Protein AF-A0A5E8CH28-F1 (afdb_monomer_lite)

Radius of gyration: 14.91 Å; chains: 1; bounding box: 34×29×45 Å

Secondary structure (DSSP, 8-state):
--HHHHHHHHHHHHHHHHHHHHHHH--HHHHHHHHHHHHHHHH-TTHHHHHHHHHTGGGHHHHHTT-THHHH-TTTGGGG-SSSS--HHHHTTHHHHHHHS-HHHHHHHHHHHHHHHHHHHHHHHHHHHTTS--

Organism: NCBI:txid1561972

Foldseek 3Di:
DDLVVLLVVLLVLVLVLLVVLCVFPVDVLSVVVSVVSVVCCVVPSCPVLVLCVQQPLVCLVCLVVLPCCCLAPVVSVCSLDPPDPDRPSNSVVSNVSCVRGDPVSSVVSSVSSNVSSVSSVVSCCNVCVVVVPD

pLDDT: mean 82.08, std 16.68, range [39.78, 98.12]

Structure (mmCIF, N/CA/C/O backbone):
data_AF-A0A5E8CH28-F1
#
_entry.id   AF-A0A5E8CH28-F1
#
loop_
_atom_site.group_PDB
_atom_site.id
_atom_site.type_symbol
_atom_site.label_atom_id
_atom_site.label_alt_id
_atom_site.label_comp_id
_atom_site.label_asym_id
_atom_site.label_entity_id
_atom_site.label_seq_id
_atom_site.pdbx_PDB_ins_code
_atom_site.Cartn_x
_atom_site.Cartn_y
_atom_site.Cartn_z
_atom_site.occupancy
_atom_site.B_iso_or_equiv
_atom_site.auth_seq_id
_atom_site.auth_comp_id
_atom_site.auth_asym_id
_atom_site.auth_atom_id
_atom_site.pdbx_PDB_model_num
ATOM 1 N N . MET A 1 1 ? 2.311 7.241 -21.350 1.00 78.38 1 MET A N 1
ATOM 2 C CA . MET A 1 1 ? 2.974 7.333 -20.028 1.00 78.38 1 MET A CA 1
ATOM 3 C C . MET A 1 1 ? 4.323 6.629 -20.152 1.00 78.38 1 MET A C 1
ATOM 5 O O . MET A 1 1 ? 4.389 5.675 -20.913 1.00 78.38 1 MET A O 1
ATOM 9 N N . SER A 1 2 ? 5.399 7.108 -19.524 1.00 92.81 2 SER A N 1
ATOM 10 C CA . SER A 1 2 ? 6.688 6.388 -19.481 1.00 92.81 2 SER A CA 1
ATOM 11 C C . SER A 1 2 ? 6.782 5.531 -18.217 1.00 92.81 2 SER A C 1
ATOM 13 O O . SER A 1 2 ? 6.157 5.879 -17.213 1.00 92.81 2 SER A O 1
ATOM 15 N N . ILE A 1 3 ? 7.619 4.484 -18.224 1.00 93.75 3 ILE A N 1
ATOM 16 C CA . ILE A 1 3 ? 7.869 3.636 -17.040 1.00 93.75 3 ILE A CA 1
ATOM 17 C C . ILE A 1 3 ? 8.206 4.497 -15.813 1.00 93.75 3 ILE A C 1
ATOM 19 O O . ILE A 1 3 ? 7.588 4.342 -14.766 1.00 93.75 3 ILE A O 1
ATOM 23 N N . SER A 1 4 ? 9.120 5.463 -15.960 1.00 94.88 4 SER A N 1
ATOM 24 C CA . SER A 1 4 ? 9.510 6.371 -14.870 1.00 94.88 4 SER A CA 1
ATOM 25 C C . SER A 1 4 ? 8.330 7.203 -14.347 1.00 94.88 4 SER A C 1
ATOM 27 O O . SER A 1 4 ? 8.107 7.277 -13.140 1.00 94.88 4 SER A O 1
ATOM 29 N N . SER A 1 5 ? 7.508 7.772 -15.240 1.00 96.31 5 SER A N 1
ATOM 30 C CA . SER A 1 5 ? 6.328 8.541 -14.816 1.00 96.31 5 SER A CA 1
ATOM 31 C C . SER A 1 5 ? 5.274 7.680 -14.108 1.00 96.31 5 SER A C 1
ATOM 33 O O . SER A 1 5 ? 4.657 8.148 -13.155 1.00 96.31 5 SER A O 1
ATOM 35 N N . THR A 1 6 ? 5.107 6.419 -14.515 1.00 97.38 6 THR A N 1
ATOM 36 C CA . THR A 1 6 ? 4.197 5.456 -13.878 1.00 97.38 6 THR A CA 1
ATOM 37 C C . THR A 1 6 ? 4.679 5.059 -12.491 1.00 97.38 6 THR A C 1
ATOM 39 O O . THR A 1 6 ? 3.895 5.095 -11.549 1.00 97.38 6 THR A O 1
ATOM 42 N N . VAL A 1 7 ? 5.972 4.756 -12.347 1.00 97.31 7 VAL A N 1
ATOM 43 C CA . VAL A 1 7 ? 6.598 4.468 -11.048 1.00 97.31 7 VAL A CA 1
ATOM 44 C C . VAL A 1 7 ? 6.433 5.651 -10.093 1.00 97.31 7 VAL A C 1
ATOM 46 O O . VAL A 1 7 ? 6.057 5.466 -8.939 1.00 97.31 7 VAL A O 1
ATOM 49 N N . ASN A 1 8 ? 6.667 6.877 -10.569 1.00 97.12 8 ASN A N 1
ATOM 50 C CA . ASN A 1 8 ? 6.504 8.071 -9.742 1.00 97.12 8 ASN A CA 1
ATOM 51 C C . ASN A 1 8 ? 5.056 8.257 -9.288 1.00 97.12 8 ASN A C 1
ATOM 53 O O . ASN A 1 8 ? 4.831 8.454 -8.100 1.00 97.12 8 ASN A O 1
ATOM 57 N N . LYS A 1 9 ? 4.082 8.117 -10.197 1.00 98.12 9 LYS A N 1
ATOM 58 C CA . LYS A 1 9 ? 2.662 8.222 -9.844 1.00 98.12 9 LYS A CA 1
ATOM 59 C C . LYS A 1 9 ? 2.228 7.154 -8.850 1.00 98.12 9 LYS A C 1
ATOM 61 O O . LYS A 1 9 ? 1.579 7.486 -7.867 1.00 98.12 9 LYS A O 1
ATOM 66 N N . PHE A 1 10 ? 2.631 5.906 -9.061 1.00 97.94 10 PHE A N 1
ATOM 67 C CA . PHE A 1 10 ? 2.378 4.830 -8.107 1.00 97.94 10 PHE A CA 1
ATOM 68 C C . PHE A 1 10 ? 2.928 5.173 -6.714 1.00 97.94 10 PHE A C 1
ATOM 70 O O . PHE A 1 10 ? 2.216 5.062 -5.719 1.00 97.94 10 PHE A O 1
ATOM 77 N N . ASN A 1 11 ? 4.171 5.657 -6.645 1.00 97.06 11 ASN A N 1
ATOM 78 C CA . ASN A 1 11 ? 4.793 6.032 -5.378 1.00 97.06 11 ASN A CA 1
ATOM 79 C C . ASN A 1 11 ? 4.107 7.226 -4.699 1.00 97.06 11 ASN A C 1
ATOM 81 O O . ASN A 1 11 ? 3.982 7.225 -3.476 1.00 97.06 11 ASN A O 1
ATOM 85 N N . ASP A 1 12 ? 3.651 8.217 -5.469 1.00 97.56 12 ASP A N 1
ATOM 86 C CA . ASP A 1 12 ? 2.891 9.355 -4.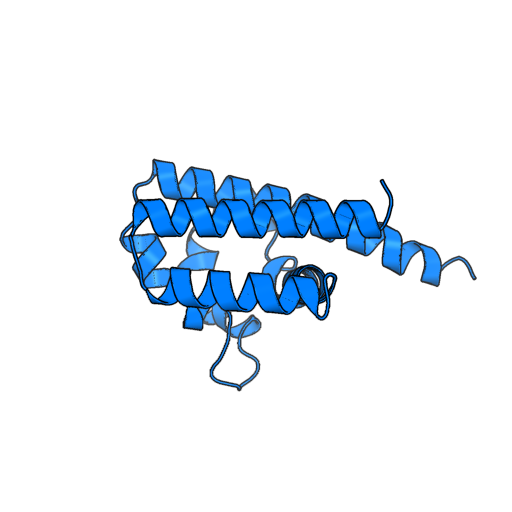941 1.00 97.56 12 ASP A CA 1
ATOM 87 C C . ASP A 1 12 ? 1.576 8.884 -4.296 1.00 97.56 12 ASP A C 1
ATOM 89 O O . ASP A 1 12 ? 1.248 9.318 -3.194 1.00 97.56 12 ASP A O 1
ATOM 93 N N . TYR A 1 13 ? 0.870 7.933 -4.920 1.00 97.50 13 TYR A N 1
ATOM 94 C CA . TYR A 1 13 ? -0.361 7.368 -4.357 1.00 97.50 13 TYR A CA 1
ATOM 95 C C . TYR A 1 13 ? -0.125 6.505 -3.112 1.00 97.50 13 TYR A C 1
ATOM 97 O O . TYR A 1 13 ? -0.954 6.539 -2.205 1.00 97.50 13 TYR A O 1
ATOM 105 N N . ILE A 1 14 ? 0.997 5.778 -3.010 1.00 94.75 14 ILE A N 1
ATOM 106 C CA . ILE A 1 14 ? 1.361 5.109 -1.747 1.00 94.75 14 ILE A CA 1
ATOM 107 C C . ILE A 1 14 ? 1.594 6.146 -0.646 1.00 94.75 14 ILE A C 1
ATOM 109 O O . ILE A 1 14 ? 1.091 5.993 0.465 1.00 94.75 14 ILE A O 1
ATOM 113 N N . GLU A 1 15 ? 2.349 7.205 -0.932 1.00 94.38 15 GLU A N 1
ATOM 114 C CA . GLU A 1 15 ? 2.657 8.235 0.060 1.00 94.38 15 GLU A CA 1
ATOM 115 C C . GLU A 1 15 ? 1.397 8.969 0.537 1.00 94.38 15 GLU A C 1
ATOM 117 O O . GLU A 1 15 ? 1.244 9.234 1.736 1.00 94.38 15 GLU A O 1
ATOM 122 N N . GLU A 1 16 ? 0.471 9.248 -0.379 1.00 95.31 16 GLU A N 1
ATOM 123 C CA . GLU A 1 16 ? -0.834 9.817 -0.060 1.00 95.31 16 GLU A CA 1
ATOM 124 C C . GLU A 1 16 ? -1.669 8.857 0.796 1.00 95.31 16 GLU A C 1
ATOM 126 O O . GLU A 1 16 ? -2.147 9.258 1.858 1.00 95.31 16 GLU A O 1
ATOM 131 N N . MET A 1 17 ? -1.764 7.581 0.405 1.00 93.38 17 MET A N 1
ATOM 132 C CA . MET A 1 17 ? -2.480 6.549 1.162 1.00 93.38 17 MET A CA 1
ATOM 133 C C . MET A 1 17 ? -1.950 6.441 2.597 1.00 93.38 17 MET A C 1
ATOM 135 O O . MET A 1 17 ? -2.725 6.510 3.549 1.00 93.38 17 MET A O 1
ATOM 139 N N . LEU A 1 18 ? -0.629 6.340 2.776 1.00 90.69 18 LEU A N 1
ATOM 140 C CA . LEU A 1 18 ? 0.001 6.255 4.098 1.00 90.69 18 LEU A CA 1
ATOM 141 C C . LEU A 1 18 ? -0.215 7.522 4.931 1.00 90.69 18 LEU A C 1
ATOM 143 O O . LEU A 1 18 ? -0.378 7.448 6.146 1.00 90.69 18 LEU A O 1
ATOM 147 N N . THR A 1 19 ? -0.232 8.690 4.289 1.00 91.44 19 THR A N 1
ATOM 148 C CA . THR A 1 19 ? -0.525 9.958 4.968 1.00 91.44 19 THR A CA 1
ATOM 149 C C . THR A 1 19 ? -1.964 9.995 5.466 1.00 91.44 19 THR A C 1
ATOM 151 O O . THR A 1 19 ? -2.195 10.352 6.619 1.00 91.44 19 THR A O 1
ATOM 154 N N . GLN A 1 20 ? -2.925 9.597 4.631 1.00 90.38 20 GLN A N 1
ATOM 155 C CA . GLN A 1 20 ? -4.332 9.560 5.022 1.00 90.38 20 GLN A CA 1
ATOM 156 C C . GLN A 1 20 ? -4.583 8.525 6.122 1.00 90.38 20 GLN A C 1
ATOM 158 O O . GLN A 1 20 ? -5.237 8.844 7.111 1.00 90.38 20 GLN A O 1
ATOM 163 N N . LEU A 1 21 ? -3.990 7.334 6.007 1.00 87.44 21 LEU A N 1
ATOM 164 C CA . LEU A 1 21 ? -4.054 6.306 7.045 1.00 87.44 21 LEU A CA 1
ATOM 165 C C . LEU A 1 21 ? -3.508 6.805 8.380 1.00 87.44 21 LEU A C 1
ATOM 167 O O . LEU A 1 21 ? -4.197 6.723 9.395 1.00 87.44 21 LEU A O 1
ATOM 171 N N . ASN A 1 22 ? -2.313 7.397 8.376 1.00 86.81 22 ASN A N 1
ATOM 172 C CA . ASN A 1 22 ? -1.726 7.953 9.587 1.00 86.81 22 ASN A CA 1
ATOM 173 C C . ASN A 1 22 ? -2.589 9.073 10.194 1.00 86.81 22 ASN A C 1
ATOM 175 O O . ASN A 1 22 ? -2.678 9.180 11.410 1.00 86.81 22 ASN A O 1
ATOM 179 N N . ASN A 1 23 ? -3.259 9.888 9.379 1.00 87.06 23 ASN A N 1
ATOM 180 C CA . ASN A 1 23 ? -4.170 10.916 9.886 1.00 87.06 23 ASN A CA 1
ATOM 181 C C . ASN A 1 23 ? -5.453 10.328 10.498 1.00 87.06 23 ASN A C 1
ATOM 183 O O . ASN A 1 23 ? -6.050 10.966 11.362 1.00 87.06 23 ASN A O 1
ATOM 187 N N . CYS A 1 24 ? -5.885 9.139 10.064 1.00 83.44 24 CYS A N 1
ATOM 188 C CA . CYS A 1 24 ? -7.065 8.469 10.613 1.00 83.44 24 CYS A CA 1
ATOM 189 C C . CYS A 1 24 ? -6.797 7.804 11.965 1.00 83.44 24 CYS A C 1
ATOM 191 O O . CYS A 1 24 ? -7.646 7.896 12.847 1.00 83.44 24 CYS A O 1
ATOM 193 N N . VAL A 1 25 ? -5.657 7.125 12.122 1.00 82.44 25 VAL A N 1
ATOM 194 C CA . VAL A 1 25 ? -5.389 6.306 13.321 1.00 82.44 25 VAL A CA 1
ATOM 195 C C . VAL A 1 25 ? -4.268 6.840 14.216 1.00 82.44 25 VAL A C 1
ATOM 197 O O . VAL A 1 25 ? -4.174 6.429 15.365 1.00 82.44 25 VAL A O 1
ATOM 200 N N . ASN A 1 26 ? -3.447 7.778 13.724 1.00 81.25 26 ASN A N 1
ATOM 201 C CA . ASN A 1 26 ? -2.269 8.328 14.410 1.00 81.25 26 ASN A CA 1
ATOM 202 C C . ASN A 1 26 ? -1.360 7.241 15.016 1.00 81.25 26 ASN A C 1
ATOM 204 O O . ASN A 1 26 ? -0.952 7.322 16.173 1.00 81.25 26 ASN A O 1
ATOM 208 N N . ASP A 1 27 ? -1.060 6.224 14.212 1.00 83.06 27 ASP A N 1
ATOM 209 C CA . ASP A 1 27 ? -0.324 5.031 14.618 1.00 83.06 27 ASP A CA 1
ATOM 210 C C . ASP A 1 27 ? 1.176 5.155 14.278 1.00 83.06 27 ASP A C 1
ATOM 212 O O . ASP A 1 27 ? 1.555 5.547 13.168 1.00 83.06 27 ASP A O 1
ATOM 216 N N . GLU A 1 28 ? 2.045 4.849 15.245 1.00 84.69 28 GLU A N 1
ATOM 217 C CA . GLU A 1 28 ? 3.502 4.982 15.099 1.00 84.69 28 GLU A CA 1
ATOM 218 C C . GLU A 1 28 ? 4.103 3.975 14.104 1.00 84.69 28 GLU A C 1
ATOM 220 O O . GLU A 1 28 ? 5.073 4.312 13.418 1.00 84.69 28 GLU A O 1
ATOM 225 N N . ASP A 1 29 ? 3.507 2.790 13.939 1.00 81.56 29 ASP A N 1
ATOM 226 C CA . ASP A 1 29 ? 3.966 1.786 12.974 1.00 81.56 29 ASP A CA 1
ATOM 227 C C . ASP A 1 29 ? 3.720 2.284 11.537 1.00 81.56 29 ASP A C 1
ATOM 229 O O . ASP A 1 29 ? 4.578 2.139 10.660 1.00 81.56 29 ASP A O 1
ATOM 233 N N . ILE A 1 30 ? 2.608 2.990 11.293 1.00 83.75 30 ILE A N 1
ATOM 234 C CA . ILE A 1 30 ? 2.337 3.630 9.990 1.00 83.75 30 ILE A CA 1
ATOM 235 C C . ILE A 1 30 ? 3.331 4.760 9.714 1.00 83.75 30 ILE A C 1
ATOM 237 O O . ILE A 1 30 ? 3.822 4.893 8.586 1.00 83.75 30 ILE A O 1
ATOM 241 N N . LYS A 1 31 ? 3.661 5.579 10.724 1.00 86.94 31 LYS A N 1
ATOM 242 C CA . LYS A 1 31 ? 4.682 6.635 10.582 1.00 86.94 31 LYS A CA 1
ATOM 243 C C . LYS A 1 31 ? 6.041 6.037 10.247 1.00 86.94 31 LYS A C 1
ATOM 245 O O . LYS A 1 31 ? 6.717 6.529 9.336 1.00 86.94 31 LYS A O 1
ATOM 250 N N . LEU A 1 32 ? 6.423 4.969 10.946 1.00 86.19 32 LEU A N 1
ATOM 251 C CA . LEU A 1 32 ? 7.661 4.244 10.699 1.00 86.19 32 LEU A CA 1
ATOM 252 C C . LEU A 1 32 ? 7.692 3.693 9.272 1.00 86.19 32 LEU A C 1
ATOM 254 O O . LEU A 1 32 ? 8.656 3.938 8.541 1.00 86.19 32 LEU A O 1
ATOM 258 N N . TYR A 1 33 ? 6.616 3.030 8.847 1.00 84.06 33 TYR A N 1
ATOM 259 C CA . TYR A 1 33 ? 6.502 2.476 7.504 1.00 84.06 33 TYR A CA 1
ATOM 260 C C . TYR A 1 33 ? 6.576 3.558 6.425 1.00 84.06 33 TYR A C 1
ATOM 262 O O . TYR A 1 33 ? 7.319 3.409 5.456 1.00 84.06 33 TYR A O 1
ATOM 270 N N . LYS A 1 34 ? 5.895 4.696 6.609 1.00 88.50 34 LYS A N 1
ATOM 271 C CA . LYS A 1 34 ? 6.025 5.852 5.711 1.00 88.50 34 LYS A CA 1
ATOM 272 C C . LYS A 1 34 ? 7.480 6.311 5.605 1.00 88.50 34 LYS A C 1
ATOM 274 O O . LYS A 1 34 ? 7.973 6.528 4.500 1.00 88.50 34 LYS A O 1
ATOM 279 N N . GLY A 1 35 ? 8.198 6.392 6.727 1.00 88.31 35 GLY A N 1
ATOM 280 C CA . GLY A 1 35 ? 9.626 6.714 6.744 1.00 88.31 35 GLY A CA 1
ATOM 281 C C . GLY A 1 35 ? 10.490 5.700 5.983 1.00 88.31 35 GLY A C 1
ATOM 282 O O . GLY A 1 35 ? 11.376 6.092 5.216 1.00 88.31 35 GLY A O 1
ATOM 283 N N . MET A 1 36 ? 10.229 4.401 6.156 1.00 87.88 36 MET A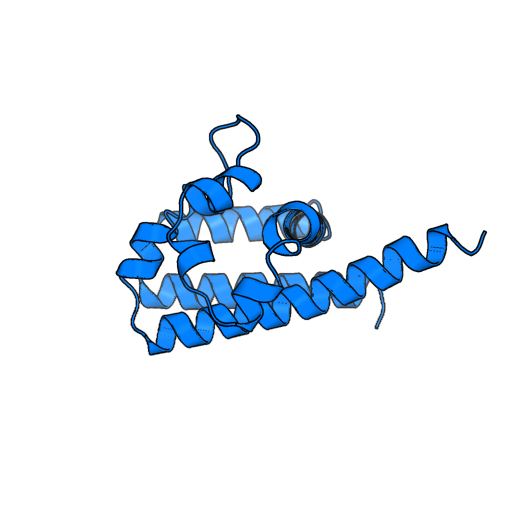 N 1
ATOM 284 C CA . MET A 1 36 ? 10.903 3.327 5.415 1.00 87.88 36 MET A CA 1
ATOM 285 C C . MET A 1 36 ? 10.600 3.399 3.915 1.00 87.88 36 MET A C 1
ATOM 287 O O . MET A 1 36 ? 11.520 3.329 3.101 1.00 87.88 36 MET A O 1
ATOM 291 N N . PHE A 1 37 ? 9.341 3.627 3.544 1.00 89.94 37 PHE A N 1
ATOM 292 C CA . PHE A 1 37 ? 8.911 3.789 2.160 1.00 89.94 37 PHE A CA 1
ATOM 293 C C . PHE A 1 37 ? 9.583 4.993 1.488 1.00 89.94 37 PHE A C 1
ATOM 295 O O . PHE A 1 37 ? 10.146 4.851 0.402 1.00 89.94 37 PHE A O 1
ATOM 302 N N . THR A 1 38 ? 9.620 6.163 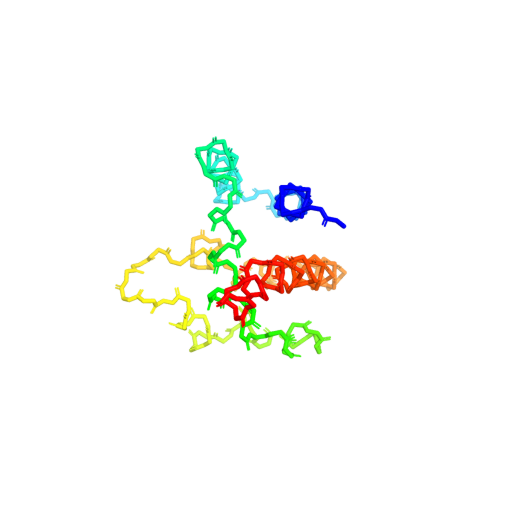2.138 1.00 91.62 38 THR A N 1
ATOM 303 C CA . THR A 1 38 ? 10.309 7.348 1.596 1.00 91.62 38 THR A CA 1
ATOM 304 C C . THR A 1 38 ? 11.797 7.074 1.353 1.00 91.62 38 THR A C 1
ATOM 306 O O . THR A 1 38 ? 12.352 7.530 0.350 1.00 91.62 38 THR A O 1
ATOM 309 N N . LYS A 1 39 ? 12.459 6.310 2.234 1.00 91.38 39 LYS A N 1
ATOM 310 C CA . LYS A 1 39 ? 13.850 5.872 2.023 1.00 91.38 39 LYS A CA 1
ATOM 311 C C . LYS A 1 39 ? 13.957 4.905 0.842 1.00 91.38 39 LYS A C 1
ATOM 313 O O . LYS A 1 39 ? 14.798 5.120 -0.029 1.00 91.38 39 LYS A O 1
ATOM 318 N N . LEU A 1 40 ? 13.088 3.894 0.776 1.00 89.75 40 LEU A N 1
ATOM 319 C CA . LEU A 1 40 ? 13.063 2.916 -0.312 1.00 89.75 40 LEU A CA 1
ATOM 320 C C . LEU A 1 40 ? 12.881 3.596 -1.669 1.00 89.75 40 LEU A C 1
ATOM 322 O O . LEU A 1 40 ? 13.658 3.337 -2.580 1.00 89.75 40 LEU A O 1
ATOM 326 N N . ARG A 1 41 ? 11.928 4.530 -1.779 1.00 92.69 41 ARG A N 1
ATOM 327 C CA . ARG A 1 41 ? 11.667 5.321 -2.990 1.00 92.69 41 ARG A CA 1
ATOM 328 C C . ARG A 1 41 ? 12.924 6.028 -3.509 1.00 92.69 41 ARG A C 1
ATOM 330 O O . ARG A 1 41 ? 13.100 6.132 -4.720 1.00 92.69 41 ARG A O 1
ATOM 337 N N . ARG A 1 42 ? 13.789 6.519 -2.611 1.00 93.56 42 ARG A N 1
ATOM 338 C CA . ARG A 1 42 ? 15.049 7.199 -2.967 1.00 93.56 42 ARG A CA 1
ATOM 339 C C . ARG A 1 42 ? 16.137 6.229 -3.426 1.00 93.56 42 ARG A C 1
ATOM 341 O O . ARG A 1 42 ? 16.896 6.573 -4.321 1.00 93.56 42 ARG A O 1
ATOM 348 N N . ILE A 1 43 ? 16.218 5.051 -2.807 1.00 93.94 43 ILE A N 1
ATOM 349 C CA . ILE A 1 43 ? 17.238 4.033 -3.107 1.00 93.94 43 ILE A CA 1
ATOM 350 C C . ILE A 1 43 ? 16.873 3.253 -4.377 1.00 93.94 43 ILE A C 1
ATOM 352 O O . ILE A 1 43 ? 17.704 3.067 -5.260 1.00 93.94 43 ILE A O 1
ATOM 356 N N . ASN A 1 44 ? 15.625 2.795 -4.468 1.00 92.94 44 ASN A N 1
ATOM 357 C CA . ASN A 1 44 ? 15.077 2.064 -5.601 1.00 92.94 44 ASN A CA 1
ATOM 358 C C . ASN A 1 44 ? 13.585 2.389 -5.755 1.00 92.94 44 ASN A C 1
ATOM 360 O O . ASN A 1 44 ? 12.714 1.748 -5.161 1.00 92.94 44 ASN A O 1
ATOM 364 N N . SER A 1 45 ? 13.292 3.369 -6.607 1.00 94.69 45 SER A N 1
ATOM 365 C CA . SER A 1 45 ? 11.931 3.854 -6.845 1.00 94.69 45 SER A CA 1
ATOM 366 C C . SER A 1 45 ? 10.988 2.797 -7.424 1.00 94.69 45 SER A C 1
ATOM 368 O O . SER A 1 45 ? 9.784 2.889 -7.201 1.00 94.69 45 SER A O 1
ATOM 370 N N . SER A 1 46 ? 11.503 1.785 -8.132 1.00 95.38 46 SER A N 1
ATOM 371 C CA . SER A 1 46 ? 10.679 0.731 -8.744 1.00 95.38 46 SER A CA 1
ATOM 372 C C . SER A 1 46 ? 10.362 -0.419 -7.789 1.00 95.38 46 SER A C 1
ATOM 374 O O . SER A 1 46 ? 9.441 -1.187 -8.051 1.00 95.38 46 SER A O 1
ATOM 376 N N . LYS A 1 47 ? 11.074 -0.542 -6.661 1.00 92.31 47 LYS A N 1
ATOM 377 C CA . LYS A 1 47 ? 10.928 -1.705 -5.776 1.00 92.31 47 LYS A CA 1
ATOM 378 C C . LYS A 1 47 ? 9.503 -1.853 -5.244 1.00 92.31 47 LYS A C 1
ATOM 380 O O . LYS A 1 47 ? 8.992 -2.964 -5.203 1.00 92.31 47 LYS A O 1
ATOM 385 N N . ALA A 1 48 ? 8.848 -0.754 -4.874 1.00 90.81 48 ALA A N 1
ATOM 386 C CA . ALA A 1 48 ? 7.496 -0.800 -4.321 1.00 90.81 48 ALA A CA 1
ATOM 387 C C . ALA A 1 48 ? 6.467 -1.348 -5.324 1.00 90.81 48 ALA A C 1
ATOM 389 O O . ALA A 1 48 ? 5.704 -2.245 -4.977 1.00 90.81 48 ALA A O 1
ATOM 390 N N . ILE A 1 49 ? 6.479 -0.866 -6.573 1.00 94.69 49 ILE A N 1
ATOM 391 C CA . ILE A 1 49 ? 5.549 -1.342 -7.608 1.00 94.69 49 ILE A CA 1
ATOM 392 C C . ILE A 1 49 ? 5.843 -2.791 -8.011 1.00 94.69 49 ILE A C 1
ATOM 394 O O . ILE A 1 49 ? 4.919 -3.565 -8.235 1.00 94.69 49 ILE A O 1
ATOM 398 N N . GLU A 1 50 ? 7.116 -3.194 -8.030 1.00 91.75 50 GLU A N 1
ATOM 399 C CA . GLU A 1 50 ? 7.510 -4.581 -8.297 1.00 91.75 50 GLU A CA 1
ATOM 400 C C . GLU A 1 50 ? 7.010 -5.532 -7.207 1.00 91.75 50 GLU A C 1
ATOM 402 O O . GLU A 1 50 ? 6.450 -6.579 -7.520 1.00 91.75 50 GLU A O 1
ATOM 407 N N . GLN A 1 51 ? 7.169 -5.165 -5.931 1.00 86.75 51 GLN A N 1
ATOM 408 C CA . GLN A 1 51 ? 6.628 -5.954 -4.823 1.00 86.75 51 GLN A CA 1
ATOM 409 C C . GLN A 1 51 ? 5.099 -5.986 -4.872 1.00 86.75 51 GLN A C 1
ATOM 411 O O . GLN A 1 51 ? 4.517 -7.057 -4.759 1.00 86.75 51 GLN A O 1
ATOM 416 N N . PHE A 1 52 ? 4.441 -4.855 -5.131 1.00 90.06 52 PHE A N 1
ATOM 417 C CA . PHE A 1 52 ? 2.984 -4.795 -5.255 1.00 90.06 52 PHE A CA 1
ATOM 418 C C . PHE A 1 52 ? 2.443 -5.716 -6.359 1.00 90.06 52 PHE A C 1
ATOM 420 O O . PHE A 1 52 ? 1.424 -6.372 -6.166 1.00 90.06 52 PHE A O 1
ATOM 427 N N . ILE A 1 53 ? 3.131 -5.816 -7.499 1.00 90.56 53 ILE A N 1
ATOM 428 C CA . ILE A 1 53 ? 2.755 -6.730 -8.589 1.00 90.56 53 ILE A CA 1
ATOM 429 C C . ILE A 1 53 ? 2.828 -8.196 -8.160 1.00 90.56 53 ILE A C 1
ATOM 431 O O . ILE A 1 53 ? 1.949 -8.972 -8.512 1.00 90.56 53 ILE A O 1
ATOM 435 N N . ILE A 1 54 ? 3.864 -8.584 -7.419 1.00 86.00 54 ILE A N 1
ATOM 436 C CA . ILE A 1 54 ? 4.044 -9.976 -6.977 1.00 86.00 54 ILE A CA 1
ATOM 437 C C . ILE A 1 54 ? 2.972 -10.356 -5.954 1.00 86.00 54 ILE A C 1
ATOM 439 O O . ILE A 1 54 ? 2.435 -11.457 -5.976 1.00 86.00 54 ILE A O 1
ATOM 443 N N . HIS A 1 55 ? 2.671 -9.422 -5.062 1.00 80.94 55 HIS A N 1
ATOM 444 C CA . HIS A 1 55 ? 2.021 -9.715 -3.799 1.00 80.94 55 HIS A CA 1
ATOM 445 C C . HIS A 1 55 ? 0.546 -9.293 -3.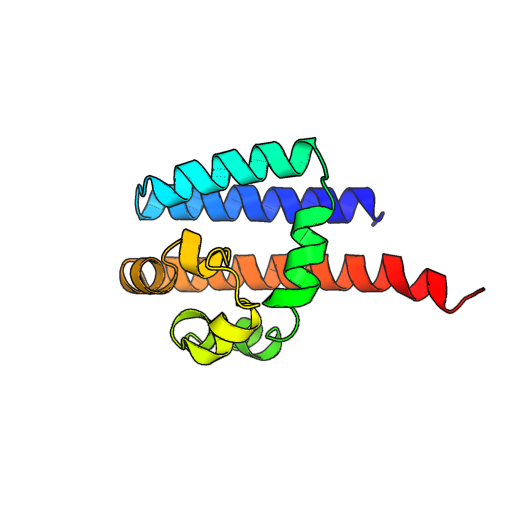767 1.00 80.94 55 HIS A C 1
ATOM 447 O O . HIS A 1 55 ? -0.290 -10.005 -3.225 1.00 80.94 55 HIS A O 1
ATOM 453 N N . VAL A 1 56 ? 0.193 -8.163 -4.381 1.00 86.19 56 VAL A N 1
ATOM 454 C CA . VAL A 1 56 ? -1.158 -7.582 -4.300 1.00 86.19 56 VAL A CA 1
ATOM 455 C C . VAL A 1 56 ? -1.935 -7.752 -5.601 1.00 86.19 56 VAL A C 1
ATOM 457 O O . VAL A 1 56 ? -3.120 -8.074 -5.570 1.00 86.19 56 VAL A O 1
ATOM 460 N N . LEU A 1 57 ? -1.287 -7.578 -6.756 1.00 89.12 57 LEU A N 1
ATOM 461 C CA . LEU A 1 57 ? -1.962 -7.662 -8.054 1.00 89.12 57 LEU A CA 1
ATOM 462 C C . LEU A 1 57 ? -2.698 -8.998 -8.318 1.00 89.12 57 LEU A C 1
ATOM 464 O O . LEU A 1 57 ? -3.769 -8.932 -8.925 1.00 89.12 57 LEU A O 1
ATOM 468 N N . PRO A 1 58 ? -2.239 -10.178 -7.839 1.00 88.88 58 PRO A N 1
ATOM 469 C CA . PRO A 1 58 ? -2.997 -11.429 -7.969 1.00 88.88 58 PRO A CA 1
ATOM 470 C C . PRO A 1 58 ? -4.394 -11.392 -7.327 1.00 88.88 58 PRO A C 1
ATOM 472 O O . PRO A 1 58 ? -5.266 -12.166 -7.707 1.00 88.88 58 PRO A O 1
ATOM 475 N N . TYR A 1 59 ? -4.627 -10.471 -6.389 1.00 87.81 59 TYR A N 1
ATOM 476 C CA . TYR A 1 59 ? -5.897 -10.279 -5.682 1.00 87.81 59 TYR A CA 1
ATOM 477 C C . TYR A 1 59 ? -6.757 -9.156 -6.252 1.00 87.81 59 TYR A C 1
ATOM 479 O O . TYR A 1 59 ? -7.721 -8.729 -5.611 1.00 87.81 59 TYR A O 1
ATOM 487 N N . LYS A 1 60 ? -6.429 -8.660 -7.452 1.00 91.06 60 LYS A N 1
ATOM 488 C CA . LYS A 1 60 ? -7.143 -7.559 -8.107 1.00 91.06 60 LYS A CA 1
ATOM 489 C C . LYS A 1 60 ? -8.660 -7.723 -8.054 1.00 91.06 60 LYS A C 1
ATOM 491 O O . LYS A 1 60 ? -9.341 -6.766 -7.701 1.00 91.06 60 LYS A O 1
ATOM 496 N N . ASP A 1 61 ? -9.182 -8.906 -8.371 1.00 91.94 61 ASP A N 1
ATOM 497 C CA . ASP A 1 61 ? -10.630 -9.126 -8.450 1.00 91.94 61 ASP A CA 1
ATOM 498 C C . ASP A 1 61 ? -11.325 -8.893 -7.102 1.00 91.94 61 ASP A C 1
ATOM 500 O O . ASP A 1 61 ? -12.395 -8.289 -7.057 1.00 91.94 61 ASP A O 1
ATOM 504 N N . LYS A 1 62 ? -10.676 -9.265 -5.993 1.00 89.56 62 LYS A N 1
ATOM 505 C CA . LYS A 1 62 ? -11.179 -9.016 -4.633 1.00 89.56 62 LYS A CA 1
ATOM 506 C C . LYS A 1 62 ? -11.168 -7.534 -4.294 1.00 89.56 62 LYS A C 1
ATOM 508 O O . LYS A 1 62 ? -12.158 -6.991 -3.818 1.00 89.56 62 LYS A O 1
ATOM 513 N N . ILE A 1 63 ? -10.069 -6.854 -4.609 1.00 90.50 63 ILE A N 1
ATOM 514 C CA . ILE A 1 63 ? -9.914 -5.417 -4.353 1.00 90.50 63 ILE A CA 1
ATOM 515 C C . ILE A 1 63 ? -10.908 -4.591 -5.184 1.00 90.50 63 ILE A C 1
ATOM 517 O O . ILE A 1 63 ? -11.485 -3.623 -4.691 1.00 90.50 63 ILE A O 1
ATOM 521 N N . VAL A 1 64 ? -11.128 -4.960 -6.447 1.00 90.19 64 VAL A N 1
ATOM 522 C CA . VAL A 1 64 ? -12.103 -4.298 -7.328 1.00 90.19 64 VAL A CA 1
ATOM 523 C C . VAL A 1 64 ? -13.538 -4.565 -6.866 1.00 90.19 64 VAL A C 1
ATOM 525 O O . VAL A 1 64 ? -14.378 -3.673 -6.958 1.00 90.19 64 VAL A O 1
ATOM 528 N N . ALA A 1 65 ? -13.815 -5.750 -6.317 1.00 93.31 65 ALA A N 1
ATOM 529 C CA . ALA A 1 65 ? -15.105 -6.088 -5.717 1.00 93.31 65 ALA A CA 1
ATOM 530 C C . ALA A 1 65 ? -15.323 -5.489 -4.311 1.00 93.31 65 ALA A C 1
ATOM 532 O O . ALA A 1 65 ? -16.375 -5.725 -3.719 1.00 93.31 65 ALA A O 1
ATOM 533 N N . ASN A 1 66 ? -14.363 -4.720 -3.778 1.00 90.12 66 ASN A N 1
ATOM 534 C CA . ASN A 1 66 ? -14.344 -4.240 -2.391 1.00 90.12 66 ASN A CA 1
ATOM 535 C C . ASN A 1 66 ? -14.518 -5.373 -1.359 1.00 90.12 66 ASN A C 1
ATOM 537 O O . ASN A 1 66 ? -15.151 -5.196 -0.317 1.00 90.12 66 ASN A O 1
ATOM 541 N N . ASP A 1 67 ? -13.975 -6.551 -1.656 1.00 89.56 67 ASP A N 1
ATOM 542 C CA . ASP A 1 67 ? -14.047 -7.713 -0.782 1.00 89.56 67 ASP A CA 1
ATOM 543 C C . ASP A 1 67 ? -13.094 -7.534 0.411 1.00 89.56 67 ASP A C 1
ATOM 545 O O . ASP A 1 67 ? -11.874 -7.690 0.297 1.00 89.56 67 ASP A O 1
ATOM 549 N N . GLU A 1 68 ? -13.657 -7.186 1.574 1.00 85.38 68 GLU A N 1
ATOM 550 C CA . GLU A 1 68 ? -12.902 -6.982 2.820 1.00 85.38 68 GLU A CA 1
ATOM 551 C C . GLU A 1 68 ? -12.157 -8.246 3.277 1.00 85.38 68 GLU A C 1
ATOM 553 O O . GLU A 1 68 ? -11.204 -8.142 4.053 1.00 85.38 68 GLU A O 1
ATOM 558 N N . SER A 1 69 ? -12.543 -9.433 2.791 1.00 82.31 69 SER A N 1
ATOM 559 C CA . SER A 1 69 ? -11.887 -10.691 3.154 1.00 82.31 69 SER A CA 1
ATOM 560 C C . SER A 1 69 ? -10.400 -10.697 2.796 1.00 82.31 69 SER A C 1
ATOM 562 O O . SER A 1 69 ? -9.608 -11.264 3.546 1.00 82.31 69 SER A O 1
ATOM 564 N N . PHE A 1 70 ? -9.999 -9.957 1.756 1.00 78.19 70 PHE A N 1
ATOM 565 C CA . PHE A 1 70 ? -8.596 -9.754 1.390 1.00 78.19 70 PHE A CA 1
ATOM 566 C C . PHE A 1 70 ? -7.757 -9.169 2.544 1.00 78.19 70 PHE A C 1
ATOM 568 O O . PHE A 1 70 ? -6.612 -9.566 2.751 1.00 78.19 70 PHE A O 1
ATOM 575 N N . PHE A 1 71 ? -8.326 -8.243 3.322 1.00 76.06 71 PHE A N 1
ATOM 576 C CA . PHE A 1 71 ? -7.641 -7.582 4.439 1.00 76.06 71 PHE A CA 1
ATOM 577 C C . PHE A 1 71 ? -7.801 -8.319 5.775 1.00 76.06 71 PHE A C 1
ATOM 579 O O . PHE A 1 71 ? -7.026 -8.095 6.707 1.00 76.06 71 PHE A O 1
ATOM 586 N N . LEU A 1 72 ? -8.819 -9.174 5.886 1.00 73.94 72 LEU A N 1
ATOM 587 C CA . LEU A 1 72 ? -9.225 -9.808 7.142 1.00 73.94 72 LEU A CA 1
ATOM 588 C C . LEU A 1 72 ? -8.788 -11.275 7.261 1.00 73.94 72 LEU A C 1
ATOM 590 O O . LEU A 1 72 ? -8.600 -11.758 8.389 1.00 73.94 72 LEU A O 1
ATOM 594 N N . ASN A 1 73 ? -8.602 -11.969 6.133 1.00 68.62 73 ASN A N 1
ATOM 595 C CA . ASN A 1 73 ? -8.253 -13.385 6.096 1.00 68.62 73 ASN A CA 1
ATOM 596 C C . ASN A 1 73 ? -6.740 -13.606 6.023 1.00 68.62 73 ASN A C 1
ATOM 598 O O . ASN A 1 73 ? -6.033 -13.132 5.134 1.00 68.62 73 ASN A O 1
ATOM 602 N N . HIS A 1 74 ? -6.255 -14.387 6.985 1.00 53.47 74 HIS A N 1
ATOM 603 C CA . HIS A 1 74 ? -4.834 -14.591 7.241 1.00 53.47 74 HIS A CA 1
ATOM 604 C C . HIS A 1 74 ? -4.147 -15.488 6.191 1.00 53.47 74 HIS A C 1
ATOM 606 O O . HIS A 1 74 ? -2.943 -15.347 5.985 1.00 53.47 74 HIS A O 1
ATOM 612 N N . ASP A 1 75 ? -4.908 -16.349 5.504 1.00 52.78 75 ASP A N 1
ATOM 613 C CA . ASP A 1 75 ? -4.397 -17.297 4.496 1.00 52.78 75 ASP A CA 1
ATOM 614 C C . ASP A 1 75 ? -4.112 -16.633 3.134 1.00 52.78 75 ASP A C 1
ATOM 616 O O . ASP A 1 75 ? -3.319 -17.103 2.319 1.00 52.78 75 ASP A O 1
ATOM 620 N N . GLU A 1 76 ? -4.732 -15.484 2.878 1.00 50.97 76 GLU A N 1
ATOM 621 C CA . GLU A 1 76 ? -4.489 -14.691 1.670 1.00 50.97 76 GLU A CA 1
ATOM 622 C C . GLU A 1 76 ? -3.381 -13.676 1.921 1.00 50.97 76 GLU A C 1
ATOM 624 O O . GLU A 1 76 ? -2.456 -13.537 1.122 1.00 50.97 76 GLU A O 1
ATOM 629 N N . ALA A 1 77 ? -3.381 -13.087 3.120 1.00 46.84 77 ALA A N 1
ATOM 630 C CA . ALA A 1 77 ? -2.222 -12.384 3.646 1.00 46.84 77 ALA A CA 1
ATOM 631 C C . ALA A 1 77 ? -0.985 -13.299 3.760 1.00 46.84 77 ALA A C 1
ATOM 633 O O . ALA A 1 77 ? 0.129 -12.784 3.805 1.00 46.84 77 ALA A O 1
ATOM 634 N N . SER A 1 78 ? -1.137 -14.634 3.771 1.00 43.69 78 SER A N 1
ATOM 635 C CA . SER A 1 78 ? -0.005 -15.567 3.750 1.00 43.69 78 SER A CA 1
ATOM 636 C C . SER A 1 78 ? 0.647 -15.818 2.406 1.00 43.69 78 SER A C 1
ATOM 638 O O . SER A 1 78 ? 1.788 -16.244 2.391 1.00 43.69 78 SER A O 1
ATOM 640 N N . LEU A 1 79 ? 0.041 -15.441 1.285 1.00 43.53 79 LEU A N 1
ATOM 641 C CA . LEU A 1 79 ? 0.759 -15.415 -0.002 1.00 43.53 79 LEU A CA 1
ATOM 642 C C . LEU A 1 79 ? 1.620 -14.140 -0.155 1.00 43.53 79 LEU A C 1
ATOM 644 O O . LEU A 1 79 ? 2.449 -14.031 -1.057 1.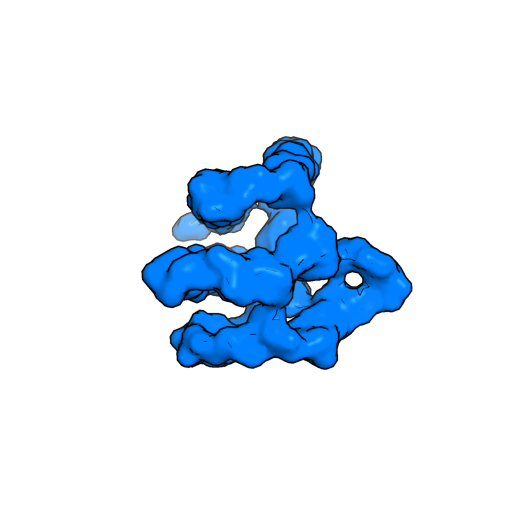00 43.53 79 LEU A O 1
ATOM 648 N N . LEU A 1 80 ? 1.467 -13.190 0.774 1.00 46.75 80 LEU A N 1
ATOM 649 C CA . LEU A 1 80 ? 2.434 -12.123 1.062 1.00 46.75 80 LEU A CA 1
ATOM 650 C C . LEU A 1 80 ? 3.513 -12.576 2.062 1.00 46.75 80 LEU A C 1
ATOM 652 O O . LEU A 1 80 ? 4.466 -11.836 2.298 1.00 46.75 80 LEU A O 1
ATOM 656 N N . ASN A 1 81 ? 3.325 -13.749 2.677 1.00 41.16 81 ASN A N 1
ATOM 657 C CA . ASN A 1 81 ? 4.207 -14.367 3.659 1.00 41.16 81 ASN A CA 1
ATOM 658 C C . ASN A 1 81 ? 4.941 -15.533 2.976 1.00 41.16 81 ASN A C 1
ATOM 660 O O . ASN A 1 81 ? 4.614 -16.696 3.185 1.00 41.16 81 ASN A O 1
ATOM 664 N N . ASP A 1 82 ? 5.962 -15.225 2.178 1.00 39.78 82 ASP A N 1
ATOM 665 C CA . ASP A 1 82 ? 7.111 -16.137 2.176 1.00 39.78 82 ASP A CA 1
ATOM 666 C C . ASP A 1 82 ? 7.627 -16.166 3.630 1.00 39.78 82 ASP A C 1
ATOM 668 O O . ASP A 1 82 ? 7.534 -15.131 4.292 1.00 39.78 82 ASP A O 1
ATOM 672 N N . ASP A 1 83 ? 8.092 -17.307 4.144 1.00 43.12 83 ASP A N 1
ATOM 673 C CA . ASP A 1 83 ? 8.302 -17.655 5.573 1.00 43.12 83 ASP A CA 1
ATOM 674 C C . ASP A 1 83 ? 9.180 -16.706 6.442 1.00 43.12 83 ASP A C 1
ATOM 676 O O . ASP A 1 83 ? 9.530 -17.025 7.578 1.00 43.12 83 ASP A O 1
ATOM 680 N N . ASN A 1 84 ? 9.517 -15.510 5.966 1.00 43.47 84 ASN A N 1
ATOM 681 C CA . ASN A 1 84 ? 10.077 -14.422 6.753 1.00 43.47 84 ASN A CA 1
ATOM 682 C C . ASN A 1 84 ? 8.964 -13.570 7.396 1.00 43.47 84 ASN A C 1
ATOM 684 O O . ASN A 1 84 ? 8.027 -13.116 6.744 1.00 43.47 84 ASN A O 1
ATOM 688 N N . GLU A 1 85 ? 9.095 -13.301 8.692 1.00 42.12 85 GLU A N 1
ATOM 689 C CA . GLU A 1 85 ? 8.141 -12.599 9.568 1.00 42.12 85 GLU A CA 1
ATOM 690 C C . GLU A 1 85 ? 7.722 -11.162 9.158 1.00 42.12 85 GLU A C 1
ATOM 692 O O . GLU A 1 85 ? 6.929 -10.540 9.862 1.00 42.12 85 GLU A O 1
ATOM 697 N N . GLU A 1 86 ? 8.155 -10.621 8.018 1.00 48.41 86 GLU A N 1
ATOM 698 C CA . GLU A 1 86 ? 8.061 -9.190 7.685 1.00 48.41 86 GLU A CA 1
ATOM 699 C C . GLU A 1 86 ? 7.269 -8.890 6.396 1.00 48.41 86 GLU A C 1
ATOM 701 O O . GLU A 1 86 ? 7.743 -8.188 5.501 1.00 48.41 86 GLU A O 1
ATOM 706 N N . SER A 1 87 ? 6.030 -9.375 6.265 1.00 54.16 87 SER A N 1
ATOM 707 C CA . SER A 1 87 ? 5.157 -8.847 5.205 1.00 54.16 87 SER A CA 1
ATOM 708 C C . SER A 1 87 ? 4.642 -7.452 5.576 1.00 54.16 87 SER A C 1
ATOM 710 O O . SER A 1 87 ? 4.335 -7.165 6.734 1.00 54.16 87 SER A O 1
ATOM 712 N N . ILE A 1 88 ? 4.508 -6.568 4.582 1.00 52.72 88 ILE A N 1
ATOM 713 C CA . ILE A 1 88 ? 4.019 -5.184 4.754 1.00 52.72 88 ILE A CA 1
ATOM 714 C C . ILE A 1 88 ? 2.674 -5.144 5.502 1.00 52.72 88 ILE A C 1
ATOM 716 O O . ILE A 1 88 ? 2.427 -4.240 6.296 1.00 52.72 88 ILE A O 1
ATOM 720 N N . MET A 1 89 ? 1.820 -6.147 5.290 1.00 54.12 89 MET A N 1
ATOM 721 C CA . MET A 1 89 ? 0.509 -6.240 5.938 1.00 54.12 89 MET A CA 1
ATOM 722 C C . MET A 1 89 ? 0.605 -6.627 7.416 1.00 54.12 89 MET A C 1
ATOM 724 O O . MET A 1 89 ? -0.165 -6.108 8.227 1.00 54.12 89 MET A O 1
ATOM 728 N N . LYS A 1 90 ? 1.564 -7.489 7.784 1.00 55.62 90 LYS A N 1
ATOM 729 C CA . LYS A 1 90 ? 1.889 -7.774 9.190 1.00 55.62 90 LYS A CA 1
ATOM 730 C C . LYS A 1 90 ? 2.534 -6.562 9.861 1.00 55.62 90 LYS A C 1
ATOM 732 O O . LYS A 1 90 ? 2.111 -6.194 10.952 1.00 55.62 90 LYS A O 1
ATOM 737 N N . ALA A 1 91 ? 3.479 -5.905 9.185 1.00 51.44 91 ALA A N 1
ATOM 738 C CA . ALA A 1 91 ? 4.159 -4.711 9.691 1.00 51.44 91 ALA A CA 1
ATOM 739 C C . ALA A 1 91 ? 3.189 -3.554 9.985 1.00 51.44 91 ALA A C 1
ATOM 741 O O . ALA A 1 91 ? 3.393 -2.801 10.928 1.00 51.44 91 ALA A O 1
ATOM 742 N N . LEU A 1 92 ? 2.115 -3.434 9.202 1.00 61.56 92 LEU A N 1
ATOM 743 C CA . LEU A 1 92 ? 1.083 -2.411 9.380 1.00 61.56 92 LEU A CA 1
ATOM 744 C C . LEU A 1 92 ? -0.090 -2.854 10.266 1.00 61.56 92 LEU A C 1
ATOM 746 O O . LEU A 1 92 ? -1.070 -2.117 10.361 1.00 61.56 92 LEU A O 1
ATOM 750 N N . LYS A 1 93 ? -0.040 -4.065 10.849 1.00 70.56 93 LYS A N 1
ATOM 751 C CA . LYS A 1 93 ? -1.149 -4.675 11.610 1.00 70.56 93 LYS A CA 1
ATOM 752 C C . LYS A 1 93 ? -2.489 -4.473 10.899 1.00 70.56 93 LYS A C 1
ATOM 754 O O . LYS A 1 93 ? -3.488 -4.070 11.495 1.00 70.56 93 LYS A O 1
ATOM 759 N N . PHE A 1 94 ? -2.502 -4.722 9.586 1.00 70.94 94 PHE A N 1
ATOM 760 C CA . PHE A 1 94 ? -3.535 -4.182 8.698 1.00 70.94 94 PHE A CA 1
ATOM 761 C C . PHE A 1 94 ? -4.950 -4.631 9.082 1.00 70.94 94 PHE A C 1
ATOM 763 O O . PHE A 1 94 ? -5.898 -3.887 8.883 1.00 70.94 94 PHE A O 1
ATOM 770 N N . LYS A 1 95 ? -5.096 -5.811 9.696 1.00 74.81 95 LYS A N 1
ATOM 771 C CA . LYS A 1 95 ? -6.368 -6.316 10.233 1.00 74.81 95 LYS A CA 1
ATOM 772 C C . LYS A 1 95 ? -6.913 -5.471 11.394 1.00 74.81 95 LYS A C 1
ATOM 774 O O . LYS A 1 95 ? -8.111 -5.184 11.441 1.00 74.81 95 LYS A O 1
ATOM 779 N N . GLU A 1 96 ? -6.049 -5.084 12.328 1.00 77.62 96 GLU A N 1
ATOM 780 C CA . GLU A 1 96 ? -6.402 -4.238 13.476 1.00 77.62 96 GLU A CA 1
ATOM 781 C C . GLU A 1 96 ? -6.713 -2.818 13.003 1.00 77.62 96 GLU A C 1
ATOM 783 O O . GLU A 1 96 ? -7.740 -2.250 13.374 1.00 77.62 96 GLU A O 1
ATOM 788 N N . LEU A 1 97 ? -5.887 -2.297 12.091 1.00 80.88 97 LEU A N 1
ATOM 789 C CA . LEU A 1 97 ? -6.115 -1.025 11.410 1.00 80.88 97 LEU A CA 1
ATOM 790 C C . LEU A 1 97 ? -7.451 -1.018 10.663 1.00 80.88 97 LEU A C 1
ATOM 792 O O . LEU A 1 97 ? -8.244 -0.094 10.803 1.00 80.88 97 LEU A O 1
ATOM 796 N N . TRP A 1 98 ? -7.736 -2.061 9.887 1.00 83.75 98 TRP A N 1
ATOM 797 C CA . TRP A 1 98 ? -8.967 -2.161 9.110 1.00 83.75 98 TRP A CA 1
ATOM 798 C C . TRP A 1 98 ? -10.206 -2.176 10.007 1.00 83.75 98 TRP A C 1
ATOM 800 O O . TRP A 1 98 ? -11.235 -1.592 9.673 1.00 83.75 98 TRP A O 1
ATOM 810 N N . SER A 1 99 ? -10.098 -2.816 11.170 1.00 82.56 99 SER A N 1
ATOM 811 C CA . SER A 1 99 ? -11.178 -2.883 12.155 1.00 82.56 99 SER A CA 1
ATOM 812 C C . SER A 1 99 ? -11.372 -1.571 12.927 1.00 82.56 99 SER A C 1
ATOM 814 O O . SER A 1 99 ? -12.452 -1.357 13.474 1.00 82.56 99 SER A O 1
ATOM 816 N N . SER A 1 100 ? -10.361 -0.696 12.980 1.00 84.31 100 SER A N 1
ATOM 817 C CA . SER A 1 100 ? -10.395 0.557 13.748 1.00 84.31 100 SER A CA 1
ATOM 818 C C . SER A 1 100 ? -10.815 1.786 12.935 1.00 84.31 100 SER A C 1
ATOM 820 O O . SER A 1 100 ? -11.164 2.814 13.518 1.00 84.31 100 SER A O 1
ATOM 822 N N . ILE A 1 101 ? -10.824 1.699 11.602 1.00 87.19 101 ILE A N 1
ATOM 823 C CA . ILE A 1 101 ? -11.194 2.811 10.719 1.00 87.19 101 ILE A CA 1
ATOM 824 C C . ILE A 1 101 ? -12.682 2.804 10.336 1.00 87.19 101 ILE A C 1
ATOM 826 O O . ILE A 1 101 ? -13.343 1.769 10.276 1.00 87.19 101 ILE A O 1
ATOM 830 N N . SER A 1 102 ? -13.216 3.992 10.034 1.00 89.88 102 SER A N 1
ATOM 831 C CA . SER A 1 102 ? -14.610 4.158 9.598 1.00 89.88 102 SER A CA 1
ATOM 832 C C . SER A 1 102 ? -14.888 3.491 8.243 1.00 89.88 102 SER A C 1
ATOM 834 O O . SER A 1 102 ? -13.984 3.365 7.417 1.00 89.88 102 SER A O 1
ATOM 836 N N . ASN A 1 103 ? -16.152 3.163 7.950 1.00 90.62 103 ASN A N 1
ATOM 837 C CA . ASN A 1 103 ? -16.541 2.632 6.633 1.00 90.62 103 ASN A CA 1
ATOM 838 C C . ASN A 1 103 ? -16.141 3.569 5.481 1.00 90.62 103 ASN A C 1
ATOM 840 O O . ASN A 1 103 ? -15.617 3.113 4.472 1.00 90.62 103 ASN A O 1
ATOM 844 N N . ASN A 1 104 ? -16.281 4.886 5.661 1.00 90.50 104 ASN A N 1
ATOM 845 C CA . ASN A 1 104 ? -15.836 5.863 4.665 1.00 90.50 104 ASN A CA 1
ATOM 846 C C . ASN A 1 104 ? -14.311 5.802 4.437 1.00 90.50 104 ASN A C 1
ATOM 848 O O . ASN A 1 104 ? -13.836 5.910 3.308 1.00 90.50 104 ASN A O 1
ATOM 852 N N . SER A 1 105 ? -13.531 5.589 5.501 1.00 90.00 105 SER A N 1
ATOM 853 C CA . SER A 1 105 ? -12.080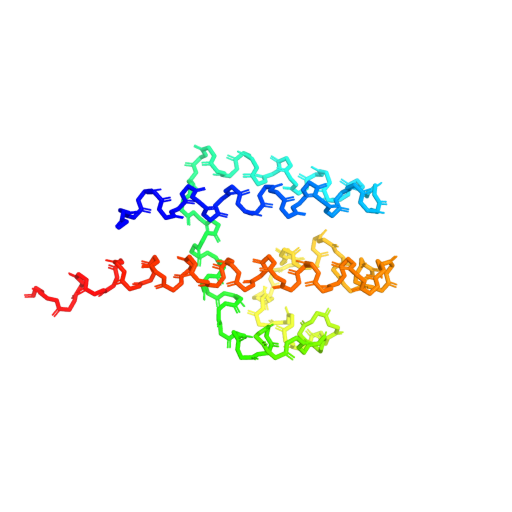 5.391 5.403 1.00 90.00 105 SER A CA 1
ATOM 854 C C . SER A 1 105 ? -11.728 4.086 4.682 1.00 90.00 105 SER A C 1
ATOM 856 O O . SER A 1 105 ? -10.808 4.088 3.867 1.00 90.00 105 SER A O 1
ATOM 858 N N . LYS A 1 106 ? -12.471 2.996 4.925 1.00 90.94 106 LYS A N 1
ATOM 859 C CA . LYS A 1 106 ? -12.308 1.714 4.215 1.00 90.94 106 LYS A CA 1
ATOM 860 C C . LYS A 1 106 ? -12.589 1.846 2.721 1.00 90.94 106 LYS A C 1
ATOM 862 O O . LYS A 1 106 ? -11.777 1.426 1.902 1.00 90.94 106 LYS A O 1
ATOM 867 N N . GLU A 1 107 ? -13.703 2.479 2.357 1.00 91.94 107 GLU A N 1
ATOM 868 C CA . GLU A 1 107 ? -14.054 2.745 0.956 1.00 91.94 107 GLU A CA 1
ATOM 869 C C . GLU A 1 107 ? -12.965 3.556 0.249 1.00 91.94 107 GLU A C 1
ATOM 871 O O . GLU A 1 107 ? -12.601 3.283 -0.895 1.00 91.94 107 GLU A O 1
ATOM 876 N N . ASN A 1 108 ? -12.424 4.560 0.934 1.00 91.81 108 ASN A N 1
ATOM 877 C CA . ASN A 1 108 ? -11.343 5.372 0.403 1.00 91.81 108 ASN A CA 1
ATOM 878 C C . ASN A 1 108 ? -10.036 4.578 0.248 1.00 91.81 108 ASN A C 1
ATOM 880 O O . ASN A 1 108 ? -9.332 4.724 -0.749 1.00 91.81 108 ASN A O 1
ATOM 884 N N . LEU A 1 109 ? -9.737 3.685 1.190 1.00 91.19 109 LEU A N 1
ATOM 885 C CA . LEU A 1 109 ? -8.585 2.797 1.107 1.00 91.19 109 LEU A CA 1
ATOM 886 C C . LEU A 1 109 ? -8.697 1.835 -0.085 1.00 91.19 109 LEU A C 1
ATOM 888 O O . LEU A 1 109 ? -7.737 1.701 -0.840 1.00 91.19 109 LEU A O 1
ATOM 892 N N . PHE A 1 110 ? -9.872 1.253 -0.340 1.00 92.69 110 PHE A N 1
ATOM 893 C CA . PHE A 1 110 ? -10.099 0.471 -1.561 1.00 92.69 110 PHE A CA 1
ATOM 894 C C . PHE A 1 110 ? -9.839 1.284 -2.832 1.00 92.69 110 PHE A C 1
ATOM 896 O O . PHE A 1 110 ? -9.167 0.793 -3.739 1.00 92.69 110 PHE A O 1
ATOM 903 N N . LYS A 1 111 ? -10.290 2.545 -2.889 1.00 94.94 111 LYS A N 1
ATOM 904 C CA . LYS A 1 111 ? -10.016 3.432 -4.034 1.00 94.94 111 LYS A CA 1
ATOM 905 C C . LYS A 1 111 ? -8.513 3.628 -4.249 1.00 94.94 111 LYS A C 1
ATOM 907 O O . LYS A 1 111 ? -8.064 3.569 -5.393 1.00 94.94 111 LYS A O 1
ATOM 912 N N . PHE A 1 112 ? -7.723 3.782 -3.182 1.00 95.25 112 PHE A N 1
ATOM 913 C CA . PHE A 1 112 ? -6.261 3.806 -3.299 1.00 95.25 112 PHE A CA 1
ATOM 914 C C . PHE A 1 112 ? -5.717 2.519 -3.910 1.00 95.25 112 PHE A C 1
ATOM 916 O O . PHE A 1 112 ? -4.980 2.581 -4.892 1.00 95.25 112 PHE A O 1
ATOM 923 N N . PHE A 1 113 ? -6.106 1.355 -3.388 1.00 93.00 113 PHE A N 1
ATOM 924 C CA . PHE A 1 113 ? -5.641 0.078 -3.928 1.00 93.00 113 PHE A CA 1
ATOM 925 C C . PHE A 1 113 ? -6.036 -0.122 -5.398 1.00 93.00 113 PHE A C 1
ATOM 927 O O . PHE A 1 113 ? -5.220 -0.599 -6.182 1.00 93.00 113 PHE A O 1
ATOM 934 N N . GLN A 1 114 ? -7.233 0.298 -5.806 1.00 95.31 114 GLN A N 1
ATOM 935 C CA . GLN A 1 114 ? -7.672 0.244 -7.205 1.00 95.31 114 GLN A CA 1
ATOM 936 C C . GLN A 1 114 ? -6.817 1.139 -8.118 1.00 95.31 114 GLN A C 1
ATOM 938 O O . GLN A 1 114 ? -6.421 0.719 -9.207 1.00 95.31 114 GLN A O 1
ATOM 943 N N . VAL A 1 115 ? -6.463 2.347 -7.666 1.00 97.38 115 VAL A N 1
ATOM 944 C CA . VAL A 1 115 ? -5.539 3.236 -8.392 1.00 97.38 115 VAL A CA 1
ATOM 945 C C . VAL A 1 115 ? -4.132 2.631 -8.469 1.00 97.38 115 VAL A C 1
ATOM 947 O O . VAL A 1 115 ? -3.497 2.660 -9.525 1.00 97.38 115 VAL A O 1
ATOM 950 N N . LEU A 1 116 ? -3.645 2.039 -7.377 1.00 96.81 116 LEU A N 1
ATOM 951 C CA . LEU A 1 116 ? -2.350 1.358 -7.337 1.00 96.81 116 LEU A CA 1
ATOM 952 C C . LEU A 1 116 ? -2.314 0.153 -8.291 1.00 96.81 116 LEU A C 1
ATOM 954 O O . LEU A 1 116 ? -1.338 0.000 -9.025 1.00 96.81 116 LEU A O 1
ATOM 958 N N . ILE A 1 117 ? -3.391 -0.640 -8.356 1.00 95.88 117 ILE A N 1
ATOM 959 C CA . ILE A 1 117 ? -3.570 -1.724 -9.336 1.00 95.88 117 ILE A CA 1
ATOM 960 C C . ILE A 1 117 ? -3.457 -1.187 -10.758 1.00 95.88 117 ILE A C 1
ATOM 962 O O . ILE A 1 117 ? -2.697 -1.743 -11.546 1.00 95.88 117 ILE A O 1
ATOM 966 N N . TYR A 1 118 ? -4.153 -0.095 -11.085 1.00 96.81 118 TYR A N 1
ATOM 967 C CA . TYR A 1 118 ? -4.081 0.497 -12.421 1.00 96.81 118 TYR A CA 1
ATOM 968 C C . TYR A 1 118 ? -2.630 0.809 -12.821 1.00 96.81 118 TYR A C 1
ATOM 970 O O . TYR A 1 118 ? -2.170 0.389 -13.883 1.00 96.81 118 TYR A O 1
ATOM 978 N N . TYR A 1 119 ? -1.867 1.484 -11.957 1.00 97.62 119 TYR A N 1
ATOM 979 C CA . TYR A 1 119 ? -0.469 1.797 -12.259 1.00 97.62 119 TYR A CA 1
ATOM 980 C C . TYR A 1 119 ? 0.435 0.559 -12.296 1.00 97.62 119 TYR A C 1
ATOM 982 O O . TYR A 1 119 ? 1.344 0.508 -13.127 1.00 97.62 119 TYR A O 1
ATOM 990 N N . ALA A 1 120 ? 0.185 -0.438 -11.444 1.00 95.94 120 ALA A N 1
ATOM 991 C CA . ALA A 1 120 ? 0.889 -1.718 -11.461 1.00 95.94 120 ALA A CA 1
ATOM 992 C C . ALA A 1 120 ? 0.677 -2.468 -12.787 1.00 95.94 120 ALA A C 1
ATOM 994 O O . ALA A 1 120 ? 1.643 -2.938 -13.388 1.00 95.94 120 ALA A O 1
ATOM 995 N N . GLU A 1 121 ? -0.557 -2.513 -13.295 1.00 95.56 121 GLU A N 1
ATOM 996 C CA . GLU A 1 121 ? -0.873 -3.114 -14.594 1.00 95.56 121 GLU A CA 1
ATOM 997 C C . GLU A 1 121 ? -0.216 -2.357 -15.749 1.00 95.56 121 GLU A C 1
ATOM 999 O O . GLU A 1 121 ? 0.353 -2.976 -16.648 1.00 95.56 121 GLU A O 1
ATOM 1004 N N . GLU A 1 122 ? -0.251 -1.023 -15.727 1.00 95.62 122 GLU A N 1
ATOM 1005 C CA . GLU A 1 122 ? 0.407 -0.206 -16.749 1.00 95.62 122 GLU A CA 1
ATOM 1006 C C . GLU A 1 122 ? 1.925 -0.429 -16.751 1.00 95.62 122 GLU A C 1
ATOM 1008 O O . GLU A 1 122 ? 2.524 -0.639 -17.810 1.00 95.62 122 GLU A O 1
ATOM 1013 N N . TYR A 1 123 ? 2.552 -0.461 -15.573 1.00 95.75 123 TYR A N 1
ATOM 1014 C CA . TYR A 1 123 ? 3.970 -0.786 -15.430 1.00 95.75 123 TYR A CA 1
ATOM 1015 C C . TYR A 1 123 ? 4.291 -2.180 -15.967 1.00 95.75 123 TYR A C 1
ATOM 1017 O O . TYR A 1 123 ? 5.232 -2.331 -16.748 1.00 95.75 123 TYR A O 1
ATOM 1025 N N . PHE A 1 124 ? 3.498 -3.188 -15.593 1.00 93.12 124 PHE A N 1
ATOM 1026 C CA . PHE A 1 124 ? 3.686 -4.563 -16.041 1.00 93.12 124 PHE A CA 1
ATOM 1027 C C . PHE A 1 124 ? 3.591 -4.664 -17.568 1.00 93.12 124 PHE A C 1
ATOM 1029 O O . PHE A 1 124 ? 4.504 -5.176 -18.219 1.00 93.12 124 PHE A O 1
ATOM 1036 N N . LYS A 1 125 ? 2.547 -4.082 -18.172 1.00 92.44 125 LYS A N 1
ATOM 1037 C CA . LYS A 1 125 ? 2.397 -4.029 -19.633 1.00 92.44 125 LYS A CA 1
ATOM 1038 C C . LYS A 1 125 ? 3.611 -3.374 -20.285 1.00 92.44 125 LYS A C 1
ATOM 1040 O O . LYS A 1 125 ? 4.168 -3.939 -21.215 1.00 92.44 125 LYS A O 1
ATOM 1045 N N . MET A 1 126 ? 4.055 -2.212 -19.809 1.00 92.81 126 MET A N 1
ATOM 1046 C CA . MET A 1 126 ? 5.195 -1.511 -20.412 1.00 92.81 126 MET A CA 1
ATOM 1047 C C . MET A 1 126 ? 6.516 -2.270 -20.266 1.00 92.81 126 MET A C 1
ATOM 1049 O O . MET A 1 126 ? 7.308 -2.295 -21.204 1.00 92.81 126 MET A O 1
ATOM 1053 N N . LYS A 1 127 ? 6.768 -2.887 -19.108 1.00 88.19 127 LYS A N 1
ATOM 1054 C CA . LYS A 1 127 ? 8.030 -3.583 -18.833 1.00 88.19 127 LYS A CA 1
ATOM 1055 C C . LYS A 1 127 ? 8.135 -4.909 -19.586 1.00 88.19 127 LYS A C 1
ATOM 1057 O O . LYS A 1 127 ? 9.205 -5.219 -20.099 1.00 88.19 127 LYS A O 1
ATOM 1062 N N . TYR A 1 128 ? 7.036 -5.660 -19.691 1.00 81.12 128 TYR A N 1
ATOM 1063 C CA . TYR A 1 128 ? 7.058 -7.033 -20.209 1.00 81.12 128 TYR A CA 1
ATOM 1064 C C . TYR A 1 128 ? 6.535 -7.187 -21.642 1.00 81.12 128 TYR A C 1
ATOM 1066 O O . TYR A 1 128 ? 6.917 -8.135 -22.319 1.00 81.12 128 TYR A O 1
ATOM 1074 N N . LYS A 1 129 ? 5.767 -6.232 -22.182 1.00 70.50 129 LYS A N 1
ATOM 1075 C CA . LYS A 1 129 ? 5.419 -6.224 -23.618 1.00 70.50 129 LYS A CA 1
ATOM 1076 C C . LYS A 1 129 ? 6.645 -5.989 -24.513 1.00 70.50 129 LYS A C 1
ATOM 1078 O O . LYS A 1 129 ? 6.673 -6.462 -25.641 1.00 70.50 129 LYS A O 1
ATOM 1083 N N . ASN A 1 130 ? 7.680 -5.335 -23.983 1.00 57.84 130 ASN A N 1
ATOM 1084 C CA . ASN A 1 130 ? 8.960 -5.129 -24.666 1.00 57.84 130 ASN A CA 1
ATOM 1085 C C . ASN A 1 130 ? 9.878 -6.367 -24.655 1.00 57.84 130 ASN A C 1
ATOM 1087 O O . ASN A 1 130 ? 10.873 -6.364 -25.366 1.00 57.84 130 ASN A O 1
ATOM 1091 N N . LEU A 1 131 ? 9.568 -7.409 -23.869 1.00 54.56 131 LEU A N 1
ATOM 1092 C CA . LEU A 1 131 ? 10.372 -8.640 -23.782 1.00 54.56 131 LEU A CA 1
ATOM 1093 C C . LEU A 1 131 ? 9.948 -9.720 -24.791 1.00 54.56 131 LEU A C 1
ATOM 1095 O O . LEU A 1 131 ? 10.703 -10.653 -25.030 1.00 54.56 131 LEU A O 1
ATOM 1099 N N . VAL A 1 132 ? 8.753 -9.601 -25.380 1.00 50.28 132 VAL A N 1
ATOM 1100 C CA . VAL A 1 132 ? 8.203 -10.566 -26.360 1.00 50.28 132 VAL A CA 1
ATOM 1101 C C . VAL A 1 132 ? 8.340 -10.050 -27.804 1.00 50.28 132 VAL A C 1
ATOM 1103 O O . VAL A 1 132 ? 8.004 -10.747 -28.752 1.00 50.28 132 VAL A O 1
ATOM 1106 N N . ALA A 1 133 ? 8.810 -8.811 -27.980 1.00 50.50 133 ALA A N 1
ATOM 1107 C CA . ALA A 1 133 ? 8.922 -8.137 -29.277 1.00 50.50 133 ALA A CA 1
ATOM 1108 C C . ALA A 1 133 ? 10.362 -8.095 -29.842 1.00 50.50 133 ALA A C 1
ATOM 1110 O O . ALA A 1 133 ? 10.620 -7.347 -30.784 1.00 50.50 133 ALA A O 1
ATOM 1111 N N . THR A 1 134 ? 11.278 -8.879 -29.270 1.00 41.88 134 THR A N 1
ATOM 1112 C CA . THR A 1 134 ? 12.658 -9.123 -29.743 1.00 41.88 134 THR A CA 1
ATOM 1113 C C . THR A 1 134 ? 12.829 -10.586 -30.083 1.00 41.88 134 THR A C 1
ATOM 1115 O O . THR A 1 134 ? 13.466 -10.865 -31.119 1.00 41.88 134 THR A O 1
#

Sequence (134 aa):
MSISSTVNKFNDYIEEMLTQLNNCVNDEDIKLYKGMFTKLRRINSSKAIEQFIIHVLPYKDKIVANDESFFLNHDEASLLNDDNEESIMKALKFKELWSSISNNSKENLFKFFQVLIYYAEEYFKMKYKNLVAT